Protein AF-A0A6U8L9B7-F1 (afdb_monomer)

Secondary structure (DSSP, 8-state):
--------------------------------------PPPP-------HHHHHHHHHHHHHHT-HHHHHHHHHTT-HHHHHHHHHSTTHHHHH-TT-GGG-HHHHHHHHHT-HHHHHHHHHHHHHHHHHHHHHHHHHHHTTSSS-----SHHHHHHHHHHHHHHHHHT-

Nearest PDB structures (foldseek):
  6egc-assembly1_A  TM=4.454E-01  e=9.862E-01  synthetic construct
  2l10-assembly1_A  TM=5.528E-01  e=2.517E+00  Mus musculus
  2gww-assembly1_A  TM=3.151E-01  e=3.383E+00  Homo sapiens
  7yqd-assembly1_A  TM=3.785E-01  e=5.273E+00  Homo sapiens

Foldseek 3Di:
DDDDDDDDDDDDDDDDDDDDDDDDDDDDDDDDPDPDDPDPDPPPPDDCDLVNLLVQLVVLLVLLDLVVLLVCLVVLVLVVNVVSCCDPPNVLLQDPVCCVNNSQSVNCVVVVHPVSVVLSVLLNVLVVQLNVLSVVQVCCVPDPDPDDRDSPSSSVSSVSSSVSSVVSND

Radius of gyration: 32.73 Å; Cα contacts (8 Å, |Δi|>4): 138; chains: 1; bounding box: 92×78×46 Å

Sequence (170 aa):
MPLGLMLIVPALLTPQPASRSRRAVTSTAATALAASLLRPHPAAAAEETEASLLGEIREIRKQLDLSPINALLEEEQWDKVRSIWKVPPVNYAWEQSQNKKNPLRKLADLRDDVELFEVADEVAAALQLADQYCYSNTFIYTQPGNGKVKIKEPKQQVALAVQKIDMFLR

pLDDT: mean 76.79, std 19.78, range [34.78, 94.69]

Mean predicted aligned error: 14.99 Å

Organism: Emiliania huxleyi (NCBI:txid2903)

Solvent-accessible surface area (backbone atoms only — not comparable to full-atom values): 10641 Å² total; per-residue (Å²): 126,82,89,86,84,89,83,93,87,90,84,85,86,86,86,85,86,86,90,86,90,82,90,85,89,77,87,80,90,80,85,86,74,78,94,80,74,89,67,81,72,80,79,74,76,73,76,85,42,67,71,54,36,55,48,52,50,51,52,33,54,59,72,58,40,62,69,67,53,52,49,38,53,70,73,67,37,38,69,62,57,49,49,55,48,70,36,82,64,39,23,33,55,45,44,80,89,43,59,97,63,13,47,54,45,48,50,15,66,74,65,75,36,68,67,43,42,54,46,33,50,50,28,13,52,23,46,49,52,24,45,52,38,33,56,51,44,72,44,41,91,77,49,97,64,91,66,75,80,62,56,66,62,32,52,52,24,49,53,48,25,45,57,47,53,60,59,81,77,111

Structure (mmCIF, N/CA/C/O backbone):
data_AF-A0A6U8L9B7-F1
#
_entry.id   AF-A0A6U8L9B7-F1
#
loop_
_atom_site.group_PDB
_atom_site.id
_atom_site.type_symbol
_atom_site.label_atom_id
_atom_site.label_alt_id
_atom_site.label_comp_id
_atom_site.label_asym_id
_atom_site.label_entity_id
_atom_site.label_seq_id
_atom_site.pdbx_PDB_ins_code
_atom_site.Cartn_x
_atom_site.Cartn_y
_atom_site.Cartn_z
_atom_site.occupancy
_atom_site.B_iso_or_equiv
_atom_site.auth_seq_id
_atom_site.auth_comp_id
_atom_site.auth_asym_id
_atom_site.auth_atom_id
_atom_site.pdbx_PDB_model_num
ATOM 1 N N . MET A 1 1 ? 26.818 65.045 17.895 1.00 39.53 1 MET A N 1
ATOM 2 C CA . MET A 1 1 ? 27.878 65.996 18.291 1.00 39.53 1 MET A CA 1
ATOM 3 C C . MET A 1 1 ? 28.079 65.853 19.790 1.00 39.53 1 MET A C 1
ATOM 5 O O . MET A 1 1 ? 27.064 65.942 20.474 1.00 39.53 1 MET A O 1
ATOM 9 N N . PRO A 1 2 ? 29.305 65.621 20.301 1.00 51.62 2 PRO A N 1
ATOM 10 C CA . PRO A 1 2 ? 30.576 65.401 19.576 1.00 51.62 2 PRO A CA 1
ATOM 11 C C . PRO A 1 2 ? 30.580 64.091 18.741 1.00 51.62 2 PRO A C 1
ATOM 13 O O . PRO A 1 2 ? 29.533 63.446 18.704 1.00 51.62 2 PRO A O 1
ATOM 16 N N . LEU A 1 3 ? 31.564 63.675 17.918 1.00 39.41 3 LEU A N 1
ATOM 17 C CA . LEU A 1 3 ? 32.978 64.032 17.605 1.00 39.41 3 LEU A CA 1
ATOM 18 C C . LEU A 1 3 ? 34.098 63.252 18.345 1.00 39.41 3 LEU A C 1
ATOM 20 O O . LEU A 1 3 ? 34.067 63.138 19.563 1.00 39.41 3 LEU A O 1
ATOM 24 N N . GLY A 1 4 ? 35.090 62.767 17.569 1.00 37.12 4 GLY A N 1
ATOM 25 C CA . GLY A 1 4 ? 36.209 61.885 17.975 1.00 37.12 4 GLY A CA 1
ATOM 26 C C . GLY A 1 4 ? 36.142 60.504 17.285 1.00 37.12 4 GLY A C 1
ATOM 27 O O . GLY A 1 4 ? 35.429 59.647 17.787 1.00 37.12 4 GLY A O 1
ATOM 28 N N . LEU A 1 5 ? 36.690 60.192 16.097 1.00 39.09 5 LEU A N 1
ATOM 29 C CA . LEU A 1 5 ? 37.802 60.693 15.255 1.00 39.09 5 LEU A CA 1
ATOM 30 C C . LEU A 1 5 ? 39.165 59.984 15.491 1.00 39.09 5 LEU A C 1
ATOM 32 O O . LEU A 1 5 ? 39.766 60.179 16.539 1.00 39.09 5 LEU A O 1
ATOM 36 N N . MET A 1 6 ? 39.689 59.330 14.428 1.00 38.09 6 MET A N 1
ATOM 37 C CA . MET A 1 6 ? 41.124 59.028 14.149 1.00 38.09 6 MET A CA 1
ATOM 38 C C . MET A 1 6 ? 41.847 57.912 14.967 1.00 38.09 6 MET A C 1
ATOM 40 O O . MET A 1 6 ? 41.441 57.635 16.085 1.00 38.09 6 MET A O 1
ATOM 44 N N . LEU A 1 7 ? 42.896 57.189 14.494 1.00 35.16 7 LEU A N 1
ATOM 45 C CA . LEU A 1 7 ? 43.712 57.173 13.241 1.00 35.16 7 LEU A CA 1
ATOM 46 C C . LEU A 1 7 ? 44.293 55.747 12.931 1.00 35.16 7 LEU A C 1
ATOM 48 O O . LEU A 1 7 ? 44.543 54.987 13.856 1.00 35.16 7 LEU A O 1
ATOM 52 N N . ILE A 1 8 ? 44.640 55.498 11.650 1.00 36.38 8 ILE A N 1
ATOM 53 C CA . ILE A 1 8 ? 45.765 54.676 11.092 1.00 36.38 8 ILE A CA 1
ATOM 54 C C . ILE A 1 8 ? 45.888 53.150 11.362 1.00 36.38 8 ILE A C 1
ATOM 56 O O . ILE A 1 8 ? 45.843 52.666 12.484 1.00 36.38 8 ILE A O 1
ATOM 60 N N . VAL A 1 9 ? 46.205 52.409 10.284 1.00 41.72 9 VAL A N 1
ATOM 61 C CA . VAL A 1 9 ? 46.698 51.009 10.240 1.00 41.72 9 VAL A CA 1
ATOM 62 C C . VAL A 1 9 ? 47.784 50.929 9.151 1.00 41.72 9 VAL A C 1
ATOM 64 O O . VAL A 1 9 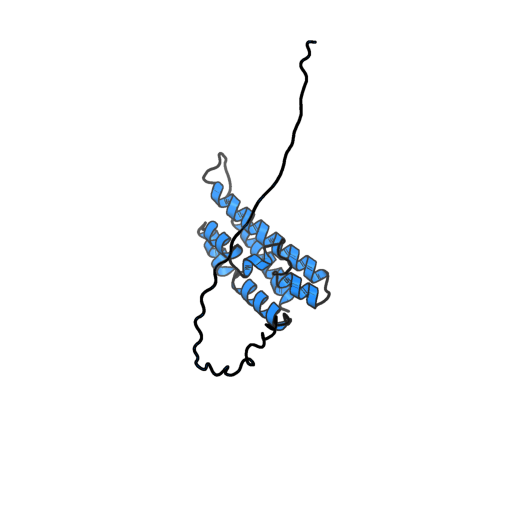? 47.504 51.346 8.024 1.00 41.72 9 VAL A O 1
ATOM 67 N N . PRO A 1 10 ? 49.033 50.511 9.458 1.00 52.09 10 PRO A N 1
ATOM 68 C CA . PRO A 1 10 ? 49.567 49.187 9.051 1.00 52.09 10 PRO A CA 1
ATOM 69 C C . PRO A 1 10 ? 50.531 48.609 10.153 1.00 52.09 10 PRO A C 1
ATOM 71 O O . PRO A 1 10 ? 50.356 48.983 11.305 1.00 52.09 10 PRO A O 1
ATOM 74 N N . ALA A 1 11 ? 51.512 47.695 9.987 1.00 36.91 11 ALA A N 1
ATOM 75 C CA . ALA A 1 11 ? 52.169 47.112 8.806 1.00 36.91 11 ALA A CA 1
ATOM 76 C C . ALA A 1 11 ? 52.970 45.798 9.067 1.00 36.91 11 ALA A C 1
ATOM 78 O O . ALA A 1 11 ? 53.459 45.572 10.165 1.00 36.91 11 ALA A O 1
ATOM 79 N N . LEU A 1 12 ? 53.222 45.063 7.969 1.00 34.78 12 LEU A N 1
ATOM 80 C CA . LEU A 1 12 ? 54.500 44.438 7.541 1.00 34.78 12 LEU A CA 1
ATOM 81 C C . LEU A 1 12 ? 55.179 43.222 8.245 1.00 34.78 12 LEU A C 1
ATOM 83 O O . LEU A 1 12 ? 55.718 43.309 9.338 1.00 34.78 12 LEU A O 1
ATOM 87 N N . LEU A 1 13 ? 55.390 42.208 7.384 1.00 34.84 13 LEU A N 1
ATOM 88 C CA . LEU A 1 13 ? 56.642 41.468 7.098 1.00 34.84 13 LEU A CA 1
ATOM 89 C C . LEU A 1 13 ? 57.054 40.229 7.932 1.00 34.84 13 LEU A C 1
ATOM 91 O O . 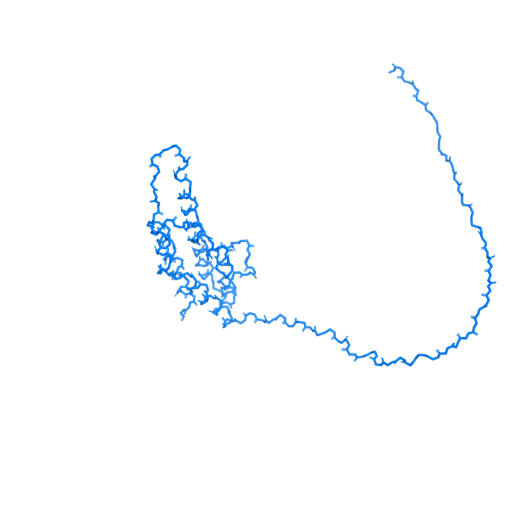LEU A 1 13 ? 57.110 40.219 9.155 1.00 34.84 13 LEU A O 1
ATOM 95 N N . THR A 1 14 ? 57.418 39.178 7.188 1.00 52.59 14 THR A N 1
ATOM 96 C CA . THR A 1 14 ? 58.073 37.936 7.634 1.00 52.59 14 THR A CA 1
ATOM 97 C C . THR A 1 14 ? 59.571 38.140 7.908 1.00 52.59 14 THR A C 1
ATOM 99 O O . THR A 1 14 ? 60.157 39.135 7.479 1.00 52.59 14 THR A O 1
ATOM 102 N N . PRO A 1 15 ? 60.242 37.167 8.552 1.00 45.66 15 PRO A N 1
ATOM 103 C CA . PRO A 1 15 ? 61.229 36.430 7.750 1.00 45.66 15 PRO A CA 1
ATOM 104 C C . PRO A 1 15 ? 61.341 34.924 8.062 1.00 45.66 15 PRO A C 1
ATOM 106 O O . PRO A 1 15 ? 61.236 34.487 9.204 1.00 45.66 15 PRO A O 1
ATOM 109 N N . GLN A 1 16 ? 61.675 34.142 7.030 1.00 47.09 16 GLN A N 1
ATOM 110 C CA . GLN A 1 16 ? 62.334 32.836 7.167 1.00 47.09 16 GLN A CA 1
ATOM 111 C C . GLN A 1 16 ? 63.854 33.056 7.036 1.00 47.09 16 GLN A C 1
ATOM 113 O O . GLN A 1 16 ? 64.274 33.904 6.244 1.00 47.09 16 GLN A O 1
ATOM 118 N N . PRO A 1 17 ? 64.690 32.349 7.816 1.00 52.19 17 PRO A N 1
ATOM 119 C CA . PRO A 1 17 ? 65.404 31.169 7.298 1.00 52.19 17 PRO A CA 1
ATOM 120 C C . PRO A 1 17 ? 65.389 30.023 8.364 1.00 52.19 17 PRO A C 1
ATOM 122 O O . PRO A 1 17 ? 64.547 30.055 9.251 1.00 52.19 17 PRO A O 1
ATOM 125 N N . ALA A 1 18 ? 66.182 28.939 8.361 1.00 42.81 18 ALA A N 1
ATOM 126 C CA . ALA A 1 18 ? 67.354 28.578 7.563 1.00 42.81 18 ALA A CA 1
ATOM 127 C C . ALA A 1 18 ? 67.527 27.052 7.353 1.00 42.81 18 ALA A C 1
ATOM 129 O O . ALA A 1 18 ? 66.861 26.215 7.954 1.00 42.81 18 ALA A O 1
ATOM 130 N N . SER A 1 19 ? 68.494 26.719 6.497 1.00 47.94 19 SER A N 1
ATOM 131 C CA . SER A 1 19 ? 69.004 25.385 6.151 1.00 47.94 19 SER A CA 1
ATOM 132 C C . SER A 1 19 ? 69.778 24.664 7.271 1.00 47.94 19 SER A C 1
ATOM 134 O O . SER A 1 19 ? 70.625 25.278 7.922 1.00 47.94 19 SER A O 1
ATOM 136 N N . ARG A 1 20 ? 69.662 23.323 7.337 1.00 45.81 20 ARG A N 1
ATOM 137 C CA . ARG A 1 20 ? 70.858 22.452 7.259 1.00 45.81 20 ARG A CA 1
ATOM 138 C C . ARG A 1 20 ? 70.563 21.013 6.815 1.00 45.81 20 ARG A C 1
ATOM 140 O O . ARG A 1 20 ? 69.692 20.344 7.354 1.00 45.81 20 ARG A O 1
ATOM 147 N N . SER A 1 21 ? 71.347 20.533 5.849 1.00 55.84 21 SER A N 1
ATOM 148 C CA . SER A 1 21 ? 71.290 19.172 5.293 1.00 55.84 21 SER A CA 1
ATOM 149 C C . SER A 1 21 ? 72.204 18.191 6.040 1.00 55.84 21 SER A C 1
ATOM 151 O O . SER A 1 21 ? 73.291 18.576 6.481 1.00 55.84 21 SER A O 1
ATOM 153 N N . ARG A 1 22 ? 71.812 16.908 6.097 1.00 57.00 22 ARG A N 1
ATOM 154 C CA . ARG A 1 22 ? 72.722 15.752 6.209 1.00 57.00 22 ARG A CA 1
ATOM 155 C C . ARG A 1 22 ? 72.227 14.616 5.306 1.00 57.00 22 ARG A C 1
ATOM 157 O O . ARG A 1 22 ? 71.027 14.394 5.192 1.00 57.00 22 ARG A O 1
ATOM 164 N N . ARG A 1 23 ? 73.160 13.915 4.653 1.00 51.41 23 ARG A N 1
ATOM 165 C CA . ARG A 1 23 ? 72.885 12.769 3.767 1.00 51.41 23 ARG A CA 1
ATOM 166 C C . ARG A 1 23 ? 72.587 11.499 4.569 1.00 51.41 23 ARG A C 1
ATOM 168 O O . ARG A 1 23 ? 73.266 11.246 5.560 1.00 51.41 23 ARG A O 1
ATOM 175 N N . ALA A 1 24 ? 71.742 10.636 4.015 1.00 45.59 24 ALA A N 1
ATOM 176 C CA . ALA A 1 24 ? 71.874 9.183 4.120 1.00 45.59 24 ALA A CA 1
ATOM 177 C C . ALA A 1 24 ? 71.449 8.564 2.776 1.00 45.59 24 ALA A C 1
ATOM 179 O O . ALA A 1 24 ? 70.430 8.968 2.220 1.00 45.59 24 ALA A O 1
ATOM 180 N N . VAL A 1 25 ? 72.245 7.640 2.226 1.00 55.25 25 VAL A N 1
ATOM 181 C CA . VAL A 1 25 ? 71.943 6.925 0.973 1.00 55.25 25 VAL A CA 1
ATOM 182 C C . VAL A 1 25 ? 72.231 5.438 1.156 1.00 55.25 25 VAL A C 1
ATOM 184 O O . VAL A 1 25 ? 73.385 5.048 1.286 1.00 55.25 25 VAL A O 1
ATOM 187 N N . THR A 1 26 ? 71.167 4.644 1.095 1.00 51.28 26 THR A N 1
ATOM 188 C CA . THR A 1 26 ? 71.093 3.191 0.855 1.00 51.28 26 THR A CA 1
ATOM 189 C C . THR A 1 26 ? 69.678 2.973 0.297 1.00 51.28 26 THR A C 1
ATOM 191 O O . THR A 1 26 ? 68.733 3.551 0.824 1.00 51.28 26 THR A O 1
ATOM 194 N N . SER A 1 27 ? 69.472 2.356 -0.871 1.00 48.03 27 SER A N 1
ATOM 195 C CA . SER A 1 27 ? 69.465 0.895 -1.082 1.00 48.03 27 SER A CA 1
ATOM 196 C C . SER A 1 27 ? 68.544 0.178 -0.071 1.00 48.03 27 SER A C 1
ATOM 198 O O . SER A 1 27 ? 68.687 0.393 1.125 1.00 48.03 27 SER A O 1
ATOM 200 N N . THR A 1 28 ? 67.583 -0.667 -0.463 1.00 44.19 28 THR A N 1
ATOM 201 C CA . THR A 1 28 ? 67.583 -1.583 -1.624 1.00 44.19 28 THR A CA 1
ATOM 202 C C . THR A 1 28 ? 66.155 -1.869 -2.139 1.00 44.19 28 THR A C 1
ATOM 204 O O . THR A 1 28 ? 65.193 -1.701 -1.403 1.00 44.19 28 THR A O 1
ATOM 207 N N . ALA A 1 29 ? 66.057 -2.301 -3.404 1.00 44.81 29 ALA A N 1
ATOM 208 C CA . ALA A 1 29 ? 64.938 -2.940 -4.123 1.00 44.81 29 ALA A CA 1
ATOM 209 C C . ALA A 1 29 ? 63.531 -3.055 -3.479 1.00 44.81 29 ALA A C 1
ATOM 211 O O . ALA A 1 29 ? 63.334 -3.738 -2.478 1.00 44.81 29 ALA A O 1
ATOM 212 N N . ALA A 1 30 ? 62.525 -2.594 -4.231 1.00 40.66 30 ALA A N 1
ATOM 213 C CA . ALA A 1 30 ? 61.164 -3.134 -4.206 1.00 40.66 30 ALA A CA 1
ATOM 214 C C . ALA A 1 30 ? 60.691 -3.372 -5.653 1.00 40.66 30 ALA A C 1
ATOM 216 O O . ALA A 1 30 ? 60.613 -2.436 -6.450 1.00 40.66 30 ALA A O 1
ATOM 217 N N . THR A 1 31 ? 60.407 -4.623 -6.019 1.00 46.88 31 THR A N 1
ATOM 218 C CA . THR A 1 31 ? 59.878 -4.993 -7.340 1.00 46.88 31 THR A CA 1
ATOM 219 C C . THR A 1 31 ? 58.395 -4.636 -7.436 1.00 46.88 31 THR A C 1
ATOM 221 O O . THR A 1 31 ? 57.551 -5.263 -6.799 1.00 46.88 31 THR A O 1
ATOM 224 N N . ALA A 1 32 ? 58.063 -3.632 -8.251 1.00 43.06 32 ALA A N 1
ATOM 225 C CA . ALA A 1 32 ? 56.689 -3.175 -8.455 1.00 43.06 32 ALA A CA 1
ATOM 226 C C . ALA A 1 32 ? 55.869 -4.186 -9.284 1.00 43.06 32 ALA A C 1
ATOM 228 O O . ALA A 1 32 ? 55.800 -4.111 -10.511 1.00 43.06 32 ALA A O 1
ATOM 229 N N . LEU A 1 33 ? 55.249 -5.151 -8.603 1.00 47.22 33 LEU A N 1
ATOM 230 C CA . LEU A 1 33 ? 54.344 -6.129 -9.207 1.00 47.22 33 LEU A CA 1
ATOM 231 C C . LEU A 1 33 ? 53.007 -5.494 -9.637 1.00 47.22 33 LEU A C 1
ATOM 233 O O . LEU A 1 33 ? 52.307 -4.882 -8.838 1.00 47.22 33 LEU A O 1
ATOM 237 N N . ALA A 1 34 ? 52.630 -5.745 -10.894 1.00 46.59 34 ALA A N 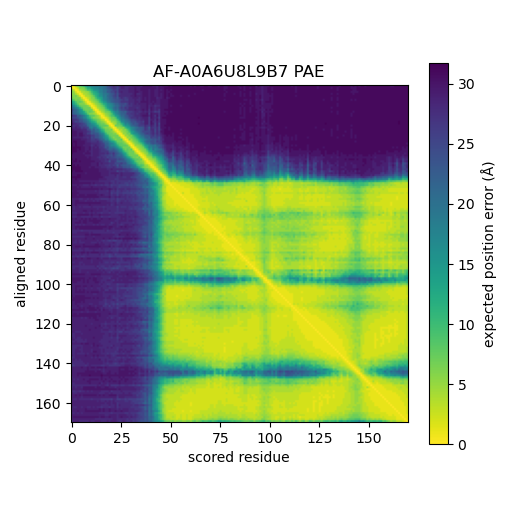1
ATOM 238 C CA . ALA A 1 34 ? 51.246 -5.846 -11.373 1.00 46.59 34 ALA A CA 1
ATOM 239 C C . ALA A 1 34 ? 50.262 -4.692 -11.050 1.00 46.59 34 ALA A C 1
ATOM 241 O O . ALA A 1 34 ? 49.126 -4.930 -10.635 1.00 46.59 34 ALA A O 1
ATOM 242 N N . ALA A 1 35 ? 50.622 -3.444 -11.361 1.00 49.81 35 ALA A N 1
ATOM 243 C CA . ALA A 1 35 ? 49.684 -2.312 -11.361 1.00 49.81 35 ALA A CA 1
ATOM 244 C C . ALA A 1 35 ? 48.685 -2.349 -12.552 1.00 49.81 35 ALA A C 1
ATOM 246 O O . ALA A 1 35 ? 48.692 -1.450 -13.388 1.00 49.81 35 ALA A O 1
ATOM 247 N N . SER A 1 36 ? 47.858 -3.403 -12.681 1.00 53.84 36 SER A N 1
ATOM 248 C CA . SER A 1 36 ? 46.922 -3.550 -13.822 1.00 53.84 36 SER A CA 1
ATOM 249 C C . SER A 1 36 ? 45.707 -4.485 -13.608 1.00 53.84 36 SER A C 1
ATOM 251 O O . SER A 1 36 ? 45.314 -5.201 -14.526 1.00 53.84 36 SER A O 1
ATOM 253 N N . LEU A 1 37 ? 45.081 -4.511 -12.419 1.00 55.50 37 LEU A N 1
ATOM 254 C CA . LEU A 1 37 ? 43.810 -5.252 -12.219 1.00 55.50 37 LEU A CA 1
ATOM 255 C C . LEU A 1 37 ? 42.670 -4.506 -11.502 1.00 55.50 37 LEU A C 1
ATOM 257 O O . LEU A 1 37 ? 41.547 -5.006 -11.505 1.00 55.50 37 LEU A O 1
ATOM 261 N N . LEU A 1 38 ? 42.870 -3.282 -10.999 1.00 49.72 38 LEU A N 1
ATOM 262 C CA . LEU A 1 38 ? 41.742 -2.415 -10.617 1.00 49.72 38 LEU A CA 1
ATOM 263 C C . LEU A 1 38 ? 41.202 -1.669 -11.847 1.00 49.72 38 LEU A C 1
ATOM 265 O O . LEU A 1 38 ? 41.338 -0.455 -11.980 1.00 49.72 38 LEU A O 1
ATOM 269 N N . ARG A 1 39 ? 40.538 -2.408 -12.744 1.00 50.81 39 ARG A N 1
ATOM 270 C CA . ARG A 1 39 ? 39.468 -1.801 -13.542 1.00 50.81 39 ARG A CA 1
ATOM 271 C C . ARG A 1 39 ? 38.266 -1.628 -12.610 1.00 50.81 39 ARG A C 1
ATOM 273 O O . ARG A 1 39 ? 37.773 -2.652 -12.128 1.00 50.81 39 ARG A O 1
ATOM 280 N N . PRO A 1 40 ? 37.761 -0.406 -12.357 1.00 51.72 40 PRO A N 1
ATOM 281 C CA . PRO A 1 40 ? 36.421 -0.284 -11.811 1.00 51.72 40 PRO A CA 1
ATOM 282 C C . PRO A 1 40 ? 35.481 -0.948 -12.817 1.00 51.72 40 PRO A C 1
ATOM 284 O O . PRO A 1 40 ? 35.399 -0.522 -13.971 1.00 51.72 40 PRO A O 1
ATOM 287 N N . HIS A 1 41 ? 34.817 -2.030 -12.411 1.00 46.72 41 HIS A N 1
ATOM 288 C CA . HIS A 1 41 ? 33.679 -2.498 -13.188 1.00 46.72 41 HIS A CA 1
ATOM 289 C C . HIS A 1 41 ? 32.651 -1.364 -13.184 1.00 46.72 41 HIS A C 1
ATOM 291 O O . HIS A 1 41 ? 32.389 -0.815 -12.107 1.00 46.72 41 HIS A O 1
ATOM 297 N N . PRO A 1 42 ? 32.046 -1.006 -14.330 1.00 52.06 42 PRO A N 1
ATOM 298 C CA . PRO A 1 42 ? 30.777 -0.314 -14.265 1.00 52.06 42 PRO A CA 1
ATOM 299 C C . PRO A 1 42 ? 29.844 -1.241 -13.487 1.00 52.06 42 PRO A C 1
ATOM 301 O O . PRO A 1 42 ? 29.587 -2.370 -13.910 1.00 52.06 42 PRO A O 1
ATOM 304 N N . ALA A 1 43 ? 29.388 -0.793 -12.319 1.00 47.03 43 ALA A N 1
ATOM 305 C CA . ALA A 1 43 ? 28.247 -1.420 -11.684 1.00 47.03 43 ALA A CA 1
ATOM 306 C C . ALA A 1 43 ? 27.089 -1.214 -12.658 1.00 47.03 43 ALA A C 1
ATOM 308 O O . ALA A 1 43 ? 26.584 -0.098 -12.790 1.00 47.03 43 ALA A O 1
ATOM 309 N N . ALA A 1 44 ? 26.746 -2.262 -13.407 1.00 45.22 44 ALA A N 1
ATOM 310 C CA . ALA A 1 44 ? 25.576 -2.246 -14.255 1.00 45.22 44 ALA A CA 1
ATOM 311 C C . ALA A 1 44 ? 24.378 -2.051 -13.325 1.00 45.22 44 ALA A C 1
ATOM 313 O O . ALA A 1 44 ? 23.974 -2.976 -12.620 1.00 45.22 44 ALA A O 1
ATOM 314 N N . ALA A 1 45 ? 23.848 -0.828 -13.294 1.00 47.44 45 ALA A N 1
ATOM 315 C CA . ALA A 1 45 ? 22.472 -0.626 -12.895 1.00 47.44 45 ALA A CA 1
ATOM 316 C C . ALA A 1 45 ? 21.664 -1.503 -13.850 1.00 47.44 45 ALA A C 1
ATOM 318 O O . ALA A 1 45 ? 21.667 -1.255 -15.056 1.00 47.44 45 ALA A O 1
ATOM 319 N N . ALA A 1 46 ? 21.102 -2.593 -13.330 1.00 48.22 46 ALA A N 1
ATOM 320 C CA . ALA A 1 46 ? 20.256 -3.456 -14.128 1.00 48.22 46 ALA A CA 1
ATOM 321 C C . ALA A 1 46 ? 19.114 -2.588 -14.658 1.00 48.22 46 ALA A C 1
ATOM 323 O O . ALA A 1 46 ? 18.442 -1.923 -13.868 1.00 48.22 46 ALA A O 1
ATOM 324 N N . GLU A 1 47 ? 18.933 -2.554 -15.978 1.00 59.06 47 GLU A N 1
ATOM 325 C CA . GLU A 1 47 ? 17.754 -1.918 -16.553 1.00 59.06 47 GLU A CA 1
ATOM 326 C C . GLU A 1 47 ? 16.528 -2.591 -15.935 1.00 59.06 47 GLU A C 1
ATOM 328 O O . GLU A 1 47 ? 16.441 -3.823 -15.886 1.00 59.06 47 GLU A O 1
ATOM 333 N N . GLU A 1 48 ? 15.621 -1.785 -15.387 1.00 70.88 48 GLU A N 1
ATOM 334 C CA . GLU A 1 48 ? 14.458 -2.272 -14.649 1.00 70.88 48 GLU A CA 1
ATOM 335 C C . GLU A 1 48 ? 13.439 -2.833 -15.641 1.00 70.88 48 GLU A C 1
ATOM 337 O O . GLU A 1 48 ? 12.476 -2.179 -16.032 1.00 70.88 48 GLU A O 1
ATOM 342 N N . THR A 1 49 ? 13.706 -4.059 -16.095 1.00 85.44 49 THR A N 1
ATOM 343 C CA . THR A 1 49 ? 12.851 -4.780 -17.037 1.00 85.44 49 THR A CA 1
ATOM 344 C C . THR A 1 49 ? 11.425 -4.866 -16.505 1.00 85.44 49 THR A C 1
ATOM 346 O O . THR A 1 49 ? 11.202 -5.048 -15.305 1.00 85.44 49 THR A O 1
ATOM 349 N N . GLU A 1 50 ? 10.452 -4.832 -17.415 1.00 87.25 50 GLU A N 1
ATOM 350 C CA . GLU A 1 50 ? 9.033 -5.015 -17.097 1.00 87.25 50 GLU A CA 1
ATOM 351 C C . GLU A 1 50 ? 8.782 -6.256 -16.221 1.00 87.25 50 GLU A C 1
ATOM 353 O O . GLU A 1 50 ? 8.014 -6.200 -15.264 1.00 87.25 50 GLU A O 1
ATOM 358 N N . ALA A 1 51 ? 9.499 -7.356 -16.475 1.00 88.75 51 ALA A N 1
ATOM 359 C CA . ALA A 1 51 ? 9.422 -8.575 -15.672 1.00 88.75 51 ALA A CA 1
ATOM 360 C C . ALA A 1 51 ? 9.867 -8.380 -14.204 1.00 88.75 51 ALA A C 1
ATOM 362 O O . ALA A 1 51 ? 9.289 -8.999 -13.310 1.00 88.75 51 ALA A O 1
ATOM 363 N N . SER A 1 52 ? 10.851 -7.511 -13.942 1.00 90.06 52 SER A N 1
ATOM 364 C CA . SER A 1 52 ? 11.275 -7.146 -12.581 1.00 90.06 52 SER A CA 1
ATOM 365 C C . SER A 1 52 ? 10.210 -6.304 -11.881 1.00 90.06 52 SER A C 1
ATOM 367 O O . SER A 1 52 ? 9.803 -6.629 -10.766 1.00 90.06 52 SER A O 1
ATOM 369 N N . LEU A 1 53 ? 9.691 -5.276 -12.563 1.00 90.19 53 LEU A N 1
ATOM 370 C CA . LEU A 1 53 ? 8.650 -4.391 -12.027 1.00 90.19 53 LEU A CA 1
ATOM 371 C C . LEU A 1 53 ? 7.358 -5.164 -11.724 1.00 90.19 53 LEU A C 1
ATOM 373 O O . LEU A 1 53 ? 6.800 -5.040 -10.636 1.00 90.19 53 LEU A O 1
ATOM 377 N N . LEU A 1 54 ? 6.924 -6.047 -12.628 1.00 92.19 54 LEU A N 1
ATOM 378 C CA . LEU A 1 54 ? 5.800 -6.959 -12.394 1.00 92.19 54 LEU A CA 1
ATOM 379 C C . LEU A 1 54 ? 6.069 -7.942 -11.241 1.00 92.19 54 LEU A C 1
ATOM 381 O O . LEU A 1 54 ? 5.128 -8.346 -10.559 1.00 92.19 54 LEU A O 1
ATOM 385 N N . GLY A 1 55 ? 7.327 -8.317 -10.990 1.00 91.62 55 GLY A N 1
ATOM 386 C CA . GLY A 1 55 ? 7.729 -9.092 -9.813 1.00 91.62 55 GLY A CA 1
ATOM 387 C C . GLY A 1 55 ? 7.526 -8.320 -8.505 1.00 91.62 55 GLY A C 1
ATOM 388 O O . GLY A 1 55 ? 6.892 -8.830 -7.579 1.00 91.62 55 GLY A O 1
ATOM 389 N N . GLU A 1 56 ? 7.985 -7.069 -8.448 1.00 89.56 56 GLU A N 1
ATOM 390 C CA . GLU A 1 56 ? 7.787 -6.178 -7.295 1.00 89.56 56 GLU A CA 1
ATOM 391 C C . GLU A 1 56 ? 6.301 -5.892 -7.036 1.00 89.56 56 GLU A C 1
ATOM 393 O O . GLU A 1 56 ? 5.838 -5.993 -5.898 1.00 89.56 56 GLU A O 1
ATOM 398 N N . ILE A 1 57 ? 5.520 -5.620 -8.088 1.00 91.94 57 ILE A N 1
ATOM 399 C CA . ILE A 1 57 ? 4.074 -5.375 -7.985 1.00 91.94 57 ILE A CA 1
ATOM 400 C C . ILE A 1 57 ? 3.339 -6.628 -7.475 1.00 91.94 57 ILE A C 1
ATOM 402 O O . ILE A 1 57 ? 2.429 -6.507 -6.654 1.00 91.94 57 ILE A O 1
ATOM 406 N N . ARG A 1 58 ? 3.758 -7.840 -7.874 1.00 93.31 58 ARG A N 1
ATOM 407 C CA . ARG A 1 58 ? 3.217 -9.102 -7.326 1.00 93.31 58 ARG A CA 1
ATOM 408 C C . ARG A 1 58 ? 3.533 -9.278 -5.838 1.00 93.31 58 ARG A C 1
ATOM 410 O O . ARG A 1 58 ? 2.672 -9.765 -5.107 1.00 93.31 58 ARG A O 1
ATOM 417 N N . GLU A 1 59 ? 4.703 -8.852 -5.361 1.00 91.62 59 GLU A N 1
ATOM 418 C CA . GLU A 1 59 ? 5.025 -8.900 -3.926 1.00 91.62 59 GLU A CA 1
ATOM 419 C C . GLU A 1 59 ? 4.236 -7.850 -3.123 1.00 91.62 59 GLU A C 1
ATOM 421 O O . GLU A 1 59 ? 3.675 -8.184 -2.079 1.00 91.62 59 GLU A O 1
ATOM 426 N N . ILE A 1 60 ? 4.085 -6.622 -3.636 1.00 90.75 60 ILE A N 1
ATOM 427 C CA . ILE A 1 60 ? 3.192 -5.598 -3.055 1.00 90.75 60 ILE A CA 1
ATOM 428 C C . ILE A 1 60 ? 1.761 -6.147 -2.954 1.00 90.75 60 ILE A C 1
ATOM 430 O O . ILE A 1 60 ? 1.135 -6.081 -1.895 1.00 90.75 60 ILE A O 1
ATOM 434 N N . ARG A 1 61 ? 1.257 -6.760 -4.033 1.00 92.75 61 ARG A N 1
ATOM 435 C CA . ARG A 1 61 ? -0.083 -7.358 -4.097 1.00 92.75 61 ARG A CA 1
ATOM 436 C C . ARG A 1 61 ? -0.292 -8.505 -3.104 1.00 92.75 61 ARG A C 1
ATOM 438 O O . ARG A 1 61 ? -1.407 -8.683 -2.608 1.00 92.75 61 ARG A O 1
ATOM 445 N N . LYS A 1 62 ? 0.765 -9.273 -2.831 1.00 91.25 62 LYS A N 1
ATOM 446 C CA . LYS A 1 62 ? 0.808 -10.386 -1.870 1.00 91.25 62 LYS A CA 1
ATOM 447 C C . LYS A 1 62 ? 0.868 -9.910 -0.416 1.00 91.25 62 LYS A C 1
ATOM 449 O O . LYS A 1 62 ? 0.296 -10.564 0.449 1.00 91.25 62 LYS A O 1
ATOM 454 N N . GLN A 1 63 ? 1.517 -8.780 -0.137 1.00 87.88 63 GLN A N 1
ATOM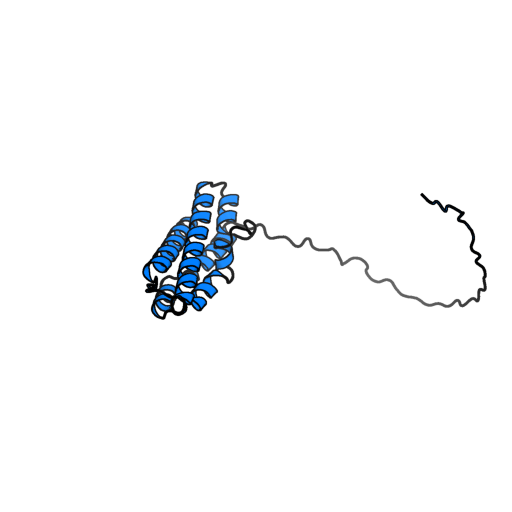 455 C CA . GLN A 1 63 ? 1.525 -8.175 1.202 1.00 87.88 63 GLN A CA 1
ATOM 456 C C . GLN A 1 63 ? 0.235 -7.401 1.509 1.00 87.88 63 GLN A C 1
ATOM 458 O O . GLN A 1 63 ? -0.174 -7.319 2.664 1.00 87.88 63 GLN A O 1
ATOM 463 N N . LEU A 1 64 ? -0.464 -6.925 0.475 1.00 87.44 64 LEU A N 1
ATOM 464 C CA . LEU A 1 64 ? -1.839 -6.426 0.549 1.00 87.44 64 LEU A CA 1
ATOM 465 C C . LEU A 1 64 ? -2.885 -7.560 0.449 1.00 87.44 64 LEU A C 1
ATOM 467 O O . LEU A 1 64 ? -3.914 -7.410 -0.211 1.00 87.44 64 LEU A O 1
ATOM 471 N N . ASP A 1 65 ? -2.645 -8.705 1.097 1.00 88.81 65 ASP A N 1
ATOM 472 C CA . ASP A 1 65 ? -3.686 -9.728 1.248 1.00 88.81 65 ASP A CA 1
ATOM 473 C C . ASP A 1 65 ? -4.798 -9.218 2.179 1.00 88.81 65 ASP A C 1
ATOM 475 O O . ASP A 1 65 ? -4.572 -8.801 3.320 1.00 88.81 65 ASP A O 1
ATOM 479 N N . LEU A 1 66 ? -6.030 -9.272 1.676 1.00 86.38 66 LEU A N 1
ATOM 480 C CA . LEU A 1 66 ? -7.219 -8.817 2.379 1.00 86.38 66 LEU A CA 1
ATOM 481 C C . LEU A 1 66 ? -7.521 -9.683 3.604 1.00 86.38 66 LEU A C 1
ATOM 483 O O . LEU A 1 66 ? -8.068 -9.158 4.565 1.00 86.38 66 LEU A O 1
ATOM 487 N N . SER A 1 67 ? -7.175 -10.974 3.606 1.00 88.38 67 SER A N 1
ATOM 488 C CA . SER A 1 67 ? -7.492 -11.877 4.723 1.00 88.38 67 SER A CA 1
ATOM 489 C C . SER A 1 67 ? -6.830 -11.460 6.057 1.00 88.38 67 SER A C 1
ATOM 491 O O . SER A 1 67 ? -7.562 -11.126 6.996 1.00 88.38 67 SER A O 1
ATOM 493 N N . PRO A 1 68 ? -5.486 -11.363 6.173 1.00 90.56 68 PRO A N 1
ATOM 494 C CA . PRO A 1 68 ? -4.833 -10.925 7.407 1.00 90.56 68 PRO A CA 1
ATOM 495 C C . PRO A 1 68 ? -5.131 -9.458 7.745 1.00 90.56 68 PRO A C 1
ATOM 497 O O . PRO A 1 68 ? -5.320 -9.133 8.916 1.00 90.56 68 PRO A O 1
ATOM 500 N N . ILE A 1 69 ? -5.231 -8.568 6.748 1.00 89.50 69 ILE A N 1
ATOM 501 C CA . ILE A 1 69 ? -5.562 -7.154 6.987 1.00 89.50 69 ILE A CA 1
ATOM 502 C C . ILE A 1 69 ? -6.981 -7.018 7.564 1.00 89.50 69 ILE A C 1
ATOM 504 O O . ILE A 1 69 ? -7.193 -6.251 8.503 1.00 89.50 69 ILE A O 1
ATOM 508 N N . ASN A 1 7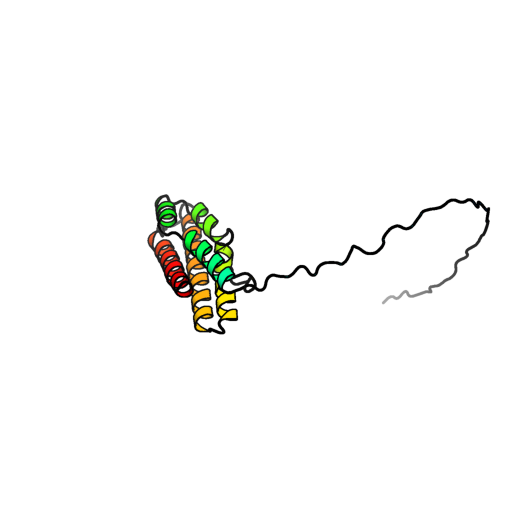0 ? -7.948 -7.797 7.069 1.00 90.44 70 ASN A N 1
ATOM 509 C CA . ASN A 1 70 ? -9.313 -7.794 7.590 1.00 90.44 70 ASN A CA 1
ATOM 510 C C . ASN A 1 70 ? -9.394 -8.278 9.042 1.00 90.44 70 ASN A C 1
ATOM 512 O O . ASN A 1 70 ? -10.169 -7.691 9.798 1.00 90.44 70 ASN A O 1
ATOM 516 N N . ALA A 1 71 ? -8.612 -9.294 9.418 1.00 92.88 71 ALA A N 1
ATOM 517 C CA . ALA A 1 71 ? -8.542 -9.793 10.791 1.00 92.88 71 ALA A CA 1
ATOM 518 C C . ALA A 1 71 ? -7.911 -8.757 11.736 1.00 92.88 71 ALA A C 1
ATOM 520 O O . ALA A 1 71 ? -8.507 -8.401 12.747 1.00 92.88 71 ALA A O 1
ATOM 521 N N . LEU A 1 72 ? -6.769 -8.166 11.362 1.00 92.12 72 LEU A N 1
ATOM 522 C CA . LEU A 1 72 ? -6.113 -7.117 12.157 1.00 92.12 72 LEU A CA 1
ATOM 523 C C . LEU A 1 72 ? -7.001 -5.873 12.367 1.00 92.12 72 LEU A C 1
ATOM 525 O O . LEU A 1 72 ? -6.905 -5.222 13.406 1.00 92.12 72 LEU A O 1
ATOM 529 N N . LEU A 1 73 ? -7.871 -5.549 11.403 1.00 90.12 73 LEU A N 1
ATOM 530 C CA . LEU A 1 73 ? -8.865 -4.471 11.506 1.00 90.12 73 LEU A CA 1
ATOM 531 C C . LEU A 1 73 ? -10.104 -4.840 12.347 1.00 90.12 73 LEU A C 1
ATOM 533 O O . LEU A 1 73 ? -10.831 -3.939 12.756 1.00 90.12 73 LEU A O 1
ATOM 537 N N . GLU A 1 74 ? -10.361 -6.127 12.592 1.00 91.75 74 GLU A N 1
ATOM 538 C CA . GLU A 1 74 ? -11.408 -6.616 13.508 1.00 91.75 74 GLU A CA 1
ATOM 539 C C . GLU A 1 74 ? -10.881 -6.804 14.938 1.00 91.75 74 GLU A C 1
ATOM 541 O O . GLU A 1 74 ? -11.607 -6.552 15.893 1.00 91.75 74 GLU A O 1
ATOM 546 N N . GLU A 1 75 ? -9.599 -7.144 15.097 1.00 93.00 75 GLU A N 1
ATOM 547 C CA . GLU A 1 75 ? -8.888 -7.184 16.385 1.00 93.00 75 GLU A CA 1
ATOM 548 C C . GLU A 1 75 ? -8.472 -5.784 16.905 1.00 93.00 75 GLU A C 1
ATOM 550 O O . GLU A 1 75 ? -7.758 -5.682 17.903 1.00 93.00 75 GLU A O 1
ATOM 555 N N . GLU A 1 76 ? -8.878 -4.706 16.222 1.00 91.38 76 GLU A N 1
ATOM 556 C CA . GLU A 1 76 ? -8.527 -3.297 16.498 1.00 91.38 76 GLU A CA 1
ATOM 557 C C . GLU A 1 76 ? -7.014 -2.977 16.514 1.00 91.38 76 GLU A C 1
ATOM 559 O O . GLU A 1 76 ? -6.551 -2.023 17.140 1.00 91.38 76 GLU A O 1
ATOM 564 N N . GLN A 1 77 ? -6.200 -3.745 15.786 1.00 91.69 77 GLN A N 1
ATOM 565 C CA . GLN A 1 77 ? -4.734 -3.656 15.826 1.00 91.69 77 GLN A CA 1
ATOM 566 C C . GLN A 1 77 ? -4.180 -2.620 14.838 1.00 91.69 77 GLN A C 1
ATOM 568 O O . GLN A 1 77 ? -3.299 -2.921 14.025 1.00 91.69 77 GLN A O 1
ATOM 573 N N . TRP A 1 78 ? -4.688 -1.385 14.918 1.00 91.44 78 TRP A N 1
ATOM 574 C CA . TRP A 1 78 ? -4.446 -0.299 13.958 1.00 91.44 78 TRP A CA 1
ATOM 575 C C . TRP A 1 78 ? -2.967 -0.131 13.600 1.00 91.44 78 TRP A C 1
ATOM 577 O O . TRP A 1 78 ? -2.615 -0.139 12.422 1.00 91.44 78 TRP A O 1
ATOM 587 N N . ASP A 1 79 ? -2.077 -0.049 14.590 1.00 90.25 79 ASP A N 1
ATOM 588 C CA . ASP A 1 79 ? -0.655 0.195 14.331 1.00 90.25 79 ASP A CA 1
ATOM 589 C C . ASP A 1 79 ? 0.079 -1.012 13.719 1.00 90.25 79 ASP A C 1
ATOM 591 O O . ASP A 1 79 ? 1.066 -0.811 13.008 1.00 90.25 79 ASP A O 1
ATOM 595 N N . LYS A 1 80 ? -0.427 -2.250 13.863 1.00 91.12 80 LYS A N 1
ATOM 596 C CA . LYS A 1 80 ? 0.089 -3.393 13.082 1.00 91.12 80 LYS A CA 1
ATOM 597 C C . LYS A 1 80 ? -0.291 -3.260 11.609 1.00 91.12 80 LYS A C 1
ATOM 599 O O . LYS A 1 80 ? 0.567 -3.441 10.752 1.00 91.12 80 LYS A O 1
ATOM 604 N N . VAL A 1 81 ? -1.535 -2.876 11.312 1.00 90.88 81 VAL A N 1
ATOM 605 C CA . VAL A 1 81 ? -1.989 -2.633 9.930 1.00 90.88 81 VAL A CA 1
ATOM 606 C C . VAL A 1 81 ? -1.162 -1.515 9.286 1.00 90.88 81 VAL A C 1
ATOM 608 O O . VAL A 1 81 ? -0.617 -1.686 8.199 1.00 90.88 81 VAL A O 1
ATOM 611 N N . ARG 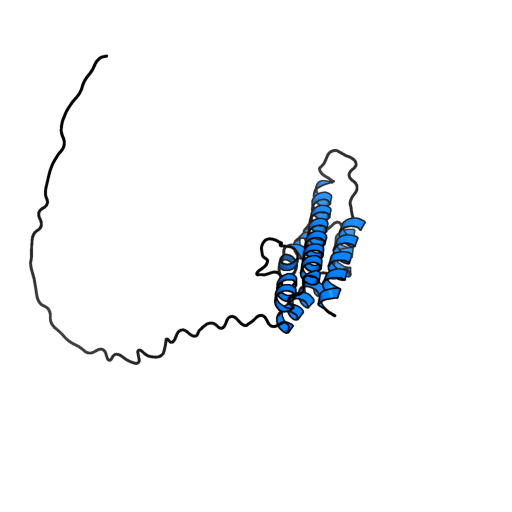A 1 82 ? -0.963 -0.404 10.003 1.00 91.38 82 ARG A N 1
ATOM 612 C CA . ARG A 1 82 ? -0.137 0.728 9.547 1.00 91.38 82 ARG A CA 1
ATOM 613 C C . ARG A 1 82 ? 1.343 0.380 9.380 1.00 91.38 82 ARG A C 1
ATOM 615 O O . ARG A 1 82 ? 2.026 1.005 8.571 1.00 91.38 82 ARG A O 1
ATOM 622 N N . SER A 1 83 ? 1.837 -0.622 10.109 1.00 91.81 83 SER A N 1
ATOM 623 C CA . SER A 1 83 ? 3.198 -1.139 9.933 1.00 91.81 83 SER A CA 1
ATOM 624 C C . SER A 1 83 ? 3.369 -1.883 8.604 1.00 91.81 83 SER A C 1
ATOM 626 O O . SER A 1 83 ? 4.440 -1.786 8.016 1.00 91.81 83 SER A O 1
ATOM 628 N N . ILE A 1 84 ? 2.329 -2.551 8.081 1.00 89.75 84 ILE A N 1
ATOM 629 C CA . ILE A 1 84 ? 2.370 -3.186 6.748 1.00 89.75 84 ILE A CA 1
ATOM 630 C C . ILE A 1 84 ? 2.595 -2.120 5.667 1.00 89.75 84 ILE A C 1
ATOM 632 O O . ILE A 1 84 ? 3.460 -2.271 4.811 1.00 89.75 84 ILE A O 1
ATOM 636 N N . TRP A 1 85 ? 1.854 -1.010 5.728 1.00 86.50 85 TRP A N 1
ATOM 637 C CA . TRP A 1 85 ? 1.893 0.034 4.698 1.00 86.50 85 TRP A CA 1
ATOM 638 C C . TRP A 1 85 ? 3.196 0.841 4.673 1.00 86.50 85 TRP A C 1
ATOM 640 O O . TRP A 1 85 ? 3.605 1.308 3.615 1.00 86.50 85 TRP A O 1
ATOM 650 N N . LYS A 1 86 ? 3.868 0.991 5.820 1.00 86.50 86 LYS A N 1
ATOM 651 C CA . LYS A 1 86 ? 5.088 1.813 5.964 1.00 86.50 86 LYS A CA 1
ATOM 652 C C . LYS A 1 86 ? 6.385 1.046 5.718 1.00 86.50 86 LYS A C 1
ATOM 654 O O . LYS A 1 86 ? 7.456 1.650 5.634 1.00 86.50 86 LYS A O 1
ATOM 659 N N . VAL A 1 87 ? 6.301 -0.273 5.566 1.00 88.44 87 VAL A N 1
ATOM 660 C CA . VAL A 1 87 ? 7.439 -1.150 5.280 1.00 88.44 87 VAL A CA 1
ATOM 661 C C . VAL A 1 87 ? 7.538 -1.408 3.762 1.00 88.44 87 VAL A C 1
ATOM 663 O O . VAL A 1 87 ? 6.517 -1.539 3.082 1.00 88.44 87 VAL A O 1
ATOM 666 N N . PRO A 1 88 ? 8.751 -1.437 3.174 1.00 86.06 88 PRO A N 1
ATOM 667 C CA . PRO A 1 88 ? 8.938 -1.850 1.783 1.00 86.06 88 PRO A CA 1
ATOM 668 C C . PRO A 1 88 ? 8.520 -3.312 1.530 1.00 86.06 88 PRO A C 1
ATOM 670 O O . PRO A 1 88 ? 8.776 -4.159 2.385 1.00 86.06 88 PRO A O 1
ATOM 673 N N . PRO A 1 89 ? 7.963 -3.647 0.350 1.00 86.12 89 PRO A N 1
ATOM 674 C CA . PRO A 1 89 ? 7.787 -2.784 -0.817 1.00 86.12 89 PRO A CA 1
ATOM 675 C C . PRO A 1 89 ? 6.474 -1.982 -0.828 1.00 86.12 89 PRO A C 1
ATOM 677 O O . PRO A 1 89 ? 6.360 -1.064 -1.634 1.00 86.12 89 PRO A O 1
ATOM 680 N N . VAL A 1 90 ? 5.499 -2.267 0.049 1.00 87.44 90 VAL A N 1
ATOM 681 C CA . VAL A 1 90 ? 4.172 -1.606 0.034 1.00 87.44 90 VAL A CA 1
ATOM 682 C C . VAL A 1 90 ? 4.290 -0.084 0.158 1.00 87.44 90 VAL A C 1
ATOM 684 O O . VAL A 1 90 ? 3.616 0.649 -0.566 1.00 87.44 90 VAL A O 1
ATOM 687 N N . ASN A 1 91 ? 5.227 0.390 0.984 1.00 89.00 91 ASN A N 1
ATOM 688 C CA . ASN A 1 91 ? 5.546 1.812 1.123 1.00 89.00 91 ASN A CA 1
ATOM 689 C C . ASN A 1 91 ? 5.861 2.498 -0.226 1.00 89.00 91 ASN A C 1
ATOM 691 O O . ASN A 1 91 ? 5.501 3.650 -0.435 1.00 89.00 91 ASN A O 1
ATOM 695 N N . TYR A 1 92 ? 6.462 1.795 -1.194 1.00 88.62 92 TYR A N 1
ATOM 696 C CA . TYR A 1 92 ? 6.789 2.375 -2.503 1.00 88.62 92 TYR A CA 1
ATOM 697 C C . TYR A 1 92 ? 5.565 2.611 -3.400 1.00 88.62 92 TYR A C 1
ATOM 699 O O . TYR A 1 92 ? 5.639 3.460 -4.280 1.00 88.62 92 TYR A O 1
ATOM 707 N N . ALA A 1 93 ? 4.443 1.918 -3.172 1.00 85.19 93 ALA A N 1
ATOM 708 C CA . ALA A 1 93 ? 3.167 2.209 -3.837 1.00 85.19 93 ALA A CA 1
ATOM 709 C C . ALA A 1 93 ? 2.356 3.313 -3.126 1.00 85.19 93 ALA A C 1
ATOM 711 O O . ALA A 1 93 ? 1.465 3.903 -3.728 1.00 85.19 93 ALA A O 1
ATOM 712 N N . TRP A 1 94 ? 2.659 3.591 -1.854 1.00 81.62 94 TRP A N 1
ATOM 713 C CA . TRP A 1 94 ? 1.997 4.591 -1.003 1.00 81.62 94 TRP A CA 1
ATOM 714 C C . TRP A 1 94 ? 2.673 5.978 -1.062 1.00 81.62 94 TRP A C 1
ATOM 716 O O . TRP A 1 94 ? 2.008 7.015 -0.988 1.00 81.62 94 TRP A O 1
ATOM 726 N N . GLU A 1 95 ? 4.000 5.996 -1.211 1.00 80.94 95 GLU A N 1
ATOM 727 C CA . GLU A 1 95 ? 4.863 7.178 -1.139 1.00 80.94 95 GLU A CA 1
ATOM 728 C C . GLU A 1 95 ? 4.918 7.957 -2.468 1.00 80.94 95 GLU A C 1
ATOM 730 O O . GLU A 1 95 ? 5.708 7.661 -3.369 1.00 80.94 95 GLU A O 1
ATOM 735 N N . GLN A 1 96 ? 4.101 9.007 -2.575 1.00 71.69 96 GLN A N 1
ATOM 736 C CA . GLN A 1 96 ? 4.027 9.872 -3.761 1.00 71.69 96 GLN A CA 1
ATOM 737 C C . GLN A 1 96 ? 5.281 10.739 -3.986 1.00 71.69 96 GLN A C 1
ATOM 739 O O . GLN A 1 96 ? 5.491 11.218 -5.097 1.00 71.69 96 GLN A O 1
ATOM 744 N N . SER A 1 97 ? 6.150 10.944 -2.985 1.00 67.19 97 SER A N 1
ATOM 745 C CA . SER A 1 97 ? 7.367 11.757 -3.174 1.00 67.19 97 SER A CA 1
ATOM 746 C C . SER A 1 97 ? 8.515 11.016 -3.878 1.00 67.19 97 SER A C 1
ATOM 748 O O . SER A 1 97 ? 9.482 11.641 -4.318 1.00 67.19 97 SER A O 1
ATOM 750 N N . GLN A 1 98 ? 8.441 9.684 -3.991 1.00 63.66 98 GLN A N 1
ATOM 751 C CA . GLN A 1 98 ? 9.535 8.826 -4.461 1.00 63.66 98 GLN A CA 1
ATOM 752 C C . GLN A 1 98 ? 9.220 8.157 -5.815 1.00 63.66 98 GLN A C 1
ATOM 754 O O . GLN A 1 98 ? 9.447 6.957 -5.955 1.00 63.66 98 GLN A O 1
ATOM 759 N N . ASN A 1 99 ? 8.764 8.898 -6.842 1.00 64.06 99 ASN A N 1
ATOM 760 C CA . ASN A 1 99 ? 8.462 8.339 -8.183 1.00 64.06 99 ASN A CA 1
ATOM 761 C C . ASN A 1 99 ? 9.529 7.350 -8.694 1.00 64.06 99 ASN A C 1
ATOM 763 O O . ASN A 1 99 ? 9.195 6.255 -9.129 1.00 64.06 99 ASN A O 1
ATOM 767 N N . LYS A 1 100 ? 10.822 7.671 -8.524 1.00 69.50 100 LYS A N 1
ATOM 768 C CA . LYS A 1 100 ? 11.966 6.815 -8.910 1.00 69.50 100 LYS A CA 1
ATOM 769 C C . LYS A 1 100 ? 12.113 5.499 -8.116 1.00 69.50 100 LYS A C 1
ATOM 771 O O . LYS A 1 100 ? 13.097 4.787 -8.299 1.00 69.50 100 LYS A O 1
ATOM 776 N N . LYS A 1 101 ? 11.175 5.169 -7.225 1.00 80.62 101 LYS A N 1
ATOM 777 C CA . LYS A 1 101 ? 11.087 3.901 -6.479 1.00 80.62 101 LYS A CA 1
ATOM 778 C C . LYS A 1 101 ? 9.717 3.229 -6.571 1.00 80.62 101 LYS A C 1
ATOM 780 O O . LYS A 1 101 ? 9.639 2.058 -6.236 1.00 80.62 101 LYS A O 1
ATOM 785 N N . ASN A 1 102 ? 8.666 3.926 -7.006 1.00 87.69 102 ASN A N 1
ATOM 786 C CA . ASN A 1 102 ? 7.325 3.353 -7.114 1.00 87.69 102 ASN A CA 1
ATOM 787 C C . ASN A 1 102 ? 7.246 2.449 -8.364 1.00 87.69 102 ASN A C 1
ATOM 789 O O . ASN A 1 102 ? 7.289 2.978 -9.478 1.00 87.69 102 ASN A O 1
ATOM 793 N N . PRO A 1 103 ? 7.124 1.112 -8.229 1.00 89.62 103 PRO A N 1
ATOM 794 C CA . PRO A 1 103 ? 7.168 0.213 -9.380 1.00 89.62 103 PRO A CA 1
ATOM 795 C C . PRO A 1 103 ? 5.927 0.327 -10.278 1.00 89.62 103 PRO A C 1
ATOM 797 O O . PRO A 1 103 ? 6.023 0.028 -11.463 1.00 89.62 103 PRO A O 1
ATOM 800 N N . LEU A 1 104 ? 4.793 0.819 -9.758 1.00 90.31 104 LEU A N 1
ATOM 801 C CA . LEU A 1 104 ? 3.581 1.083 -10.546 1.00 90.31 104 LEU A CA 1
ATOM 802 C C . LEU A 1 104 ? 3.825 2.240 -11.524 1.00 90.31 104 LEU A C 1
ATOM 804 O O . LEU A 1 104 ? 3.591 2.103 -12.721 1.00 90.31 104 LEU A O 1
ATOM 808 N N . ARG A 1 105 ? 4.375 3.356 -11.020 1.00 90.56 105 ARG A N 1
ATOM 809 C CA . ARG A 1 105 ? 4.738 4.520 -11.846 1.00 90.56 105 ARG A CA 1
ATOM 81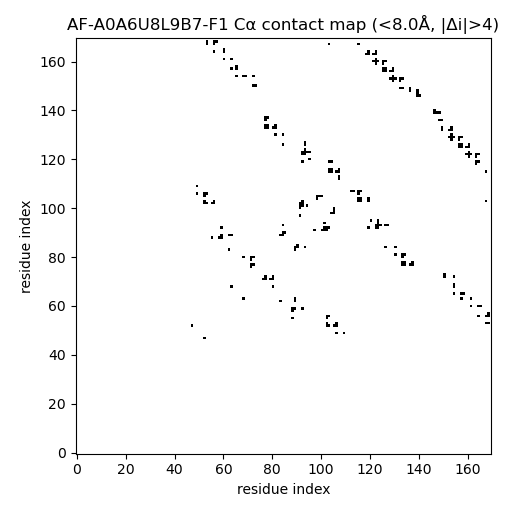0 C C . ARG A 1 105 ? 5.855 4.190 -12.838 1.00 90.56 105 ARG A C 1
ATOM 812 O O . ARG A 1 105 ? 5.722 4.544 -13.997 1.00 90.56 105 ARG A O 1
ATOM 819 N N . LYS A 1 106 ? 6.881 3.431 -12.432 1.00 90.38 106 LYS A N 1
ATOM 820 C CA . LYS A 1 106 ? 7.931 2.944 -13.350 1.00 90.38 106 LYS A CA 1
ATOM 821 C C . LYS A 1 106 ? 7.386 2.060 -14.474 1.00 90.38 106 LYS A C 1
ATOM 823 O O . LYS A 1 106 ? 7.889 2.113 -15.590 1.00 90.38 106 LYS A O 1
ATOM 828 N N . LEU A 1 107 ? 6.381 1.229 -14.189 1.00 89.62 107 LEU A N 1
ATOM 829 C CA . LEU A 1 107 ? 5.743 0.394 -15.207 1.00 89.62 107 LEU A CA 1
ATOM 830 C C . LEU A 1 107 ? 4.886 1.235 -16.169 1.00 89.62 107 LEU A C 1
ATOM 832 O O . LEU A 1 107 ? 4.825 0.912 -17.350 1.00 89.62 107 LEU A O 1
ATOM 836 N N . ALA A 1 108 ? 4.288 2.330 -15.689 1.00 89.94 108 ALA A N 1
ATOM 837 C CA . ALA A 1 108 ? 3.625 3.326 -16.529 1.00 89.94 108 ALA A CA 1
ATOM 838 C C . ALA A 1 108 ? 4.632 4.122 -17.394 1.00 89.94 108 ALA A C 1
ATOM 840 O O . ALA A 1 108 ? 4.426 4.220 -18.601 1.00 89.94 108 ALA A O 1
ATOM 841 N N . ASP A 1 109 ? 5.758 4.582 -16.820 1.00 90.31 109 ASP A N 1
ATOM 842 C CA . ASP A 1 109 ? 6.891 5.201 -17.544 1.00 90.31 109 ASP A CA 1
ATOM 843 C C . ASP A 1 109 ? 7.395 4.278 -18.675 1.00 90.31 109 ASP A C 1
ATOM 845 O O . ASP A 1 109 ? 7.628 4.724 -19.794 1.00 90.31 109 ASP A O 1
ATOM 849 N N . LEU A 1 110 ? 7.556 2.977 -18.393 1.00 89.50 110 LEU A N 1
ATOM 850 C CA . LEU A 1 110 ? 8.069 1.982 -19.345 1.00 89.50 110 LEU A CA 1
ATOM 851 C C . LEU A 1 110 ? 7.074 1.653 -20.472 1.00 89.50 110 LEU A C 1
ATOM 853 O O . LEU A 1 110 ? 7.500 1.304 -21.573 1.00 89.50 110 LEU A O 1
ATOM 857 N N . ARG A 1 111 ? 5.766 1.745 -20.202 1.00 89.81 111 ARG A N 1
ATOM 858 C CA . ARG A 1 111 ? 4.686 1.469 -21.168 1.00 89.81 111 ARG A CA 1
ATOM 859 C C . ARG A 1 111 ? 4.206 2.710 -21.939 1.00 89.81 111 ARG A C 1
ATOM 861 O O . ARG A 1 111 ? 3.422 2.541 -22.866 1.00 89.81 111 ARG A O 1
ATOM 868 N N . ASP A 1 112 ? 4.673 3.908 -21.574 1.00 90.25 112 ASP A N 1
ATOM 869 C CA . ASP A 1 112 ? 4.191 5.215 -22.069 1.00 90.25 112 ASP A CA 1
ATOM 870 C C . ASP A 1 112 ? 2.662 5.389 -21.902 1.00 90.25 112 ASP A C 1
ATOM 8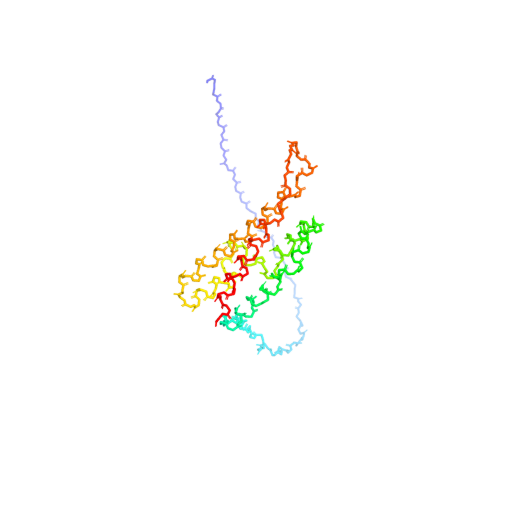72 O O . ASP A 1 112 ? 1.961 5.932 -22.756 1.00 90.25 112 ASP A O 1
ATOM 876 N N . ASP A 1 113 ? 2.126 4.867 -20.791 1.00 89.31 113 ASP A N 1
ATOM 877 C CA . ASP A 1 113 ? 0.685 4.734 -20.544 1.00 89.31 113 ASP A CA 1
ATOM 878 C C . ASP A 1 113 ? 0.210 5.694 -19.440 1.00 89.31 113 ASP A C 1
ATOM 880 O O . ASP A 1 113 ? 0.502 5.522 -18.252 1.00 89.31 113 ASP A O 1
ATOM 884 N N . VAL A 1 114 ? -0.552 6.714 -19.846 1.00 89.62 114 VAL A N 1
ATOM 885 C CA . VAL A 1 114 ? -1.099 7.749 -18.956 1.00 89.62 114 VAL A CA 1
ATOM 886 C C . VAL A 1 114 ? -2.178 7.197 -18.018 1.00 89.62 114 VAL A C 1
ATOM 888 O O . VAL A 1 114 ? -2.235 7.619 -16.862 1.00 89.62 114 VAL A O 1
ATOM 891 N N . GLU A 1 115 ? -2.986 6.222 -18.450 1.00 91.00 115 GLU A N 1
ATOM 892 C CA . GLU A 1 115 ? -4.018 5.626 -17.590 1.00 91.00 115 GLU A CA 1
ATOM 893 C C . GLU A 1 115 ? -3.363 4.871 -16.423 1.00 91.00 115 GLU A C 1
ATOM 895 O O . GLU A 1 115 ? -3.815 4.965 -15.281 1.00 91.00 115 GLU A O 1
ATOM 900 N N . LEU A 1 116 ? -2.228 4.201 -16.659 1.00 89.88 116 LEU A N 1
ATOM 901 C CA . LEU A 1 116 ? -1.469 3.538 -15.592 1.00 89.88 116 LEU A CA 1
ATOM 902 C C . LEU A 1 116 ? -0.848 4.514 -14.574 1.00 89.88 116 LEU A C 1
ATOM 904 O O . LEU A 1 116 ? -0.664 4.128 -13.416 1.00 89.88 116 LEU A O 1
ATOM 908 N N . PHE A 1 117 ? -0.580 5.775 -14.935 1.00 90.44 117 PHE A N 1
ATOM 909 C CA . PHE A 1 117 ? -0.200 6.799 -13.951 1.00 90.44 117 PHE A CA 1
ATOM 910 C C . PHE A 1 117 ? -1.373 7.210 -13.058 1.00 90.44 117 PHE A C 1
ATOM 912 O O . PHE A 1 117 ? -1.192 7.313 -11.843 1.00 90.44 117 PHE A O 1
ATOM 919 N N . GLU A 1 118 ? -2.566 7.401 -13.626 1.00 91.50 118 GLU A N 1
ATOM 920 C CA . GLU A 1 118 ? -3.771 7.719 -12.848 1.00 91.50 118 GLU A CA 1
ATOM 921 C C . GLU A 1 118 ? -4.119 6.572 -11.886 1.00 91.50 118 GLU A C 1
ATOM 923 O O . GLU A 1 118 ? -4.304 6.797 -10.688 1.00 91.50 118 GLU A O 1
ATOM 928 N N . VAL A 1 119 ? -4.077 5.323 -12.367 1.00 92.94 119 VAL A N 1
ATOM 929 C CA . VAL A 1 119 ? -4.295 4.120 -11.545 1.00 92.94 119 VAL A CA 1
ATOM 930 C C . VAL A 1 119 ? -3.232 3.988 -10.441 1.00 92.94 119 VAL A C 1
ATOM 932 O O . VAL A 1 119 ? -3.559 3.578 -9.324 1.00 92.94 119 VAL A O 1
ATOM 935 N N . ALA A 1 120 ? -1.971 4.364 -10.691 1.00 91.62 120 ALA A N 1
ATOM 936 C CA . ALA A 1 120 ? -0.926 4.367 -9.660 1.00 91.62 120 ALA A CA 1
ATOM 937 C C . ALA A 1 120 ? -1.192 5.400 -8.547 1.00 91.62 120 ALA A C 1
ATOM 939 O O . ALA A 1 120 ? -0.942 5.113 -7.372 1.00 91.62 120 ALA A O 1
ATOM 940 N N . ASP A 1 121 ? -1.725 6.576 -8.887 1.00 91.31 121 ASP A N 1
ATOM 941 C CA . ASP A 1 121 ? -2.081 7.602 -7.901 1.00 91.31 121 ASP A CA 1
ATOM 942 C C . ASP A 1 121 ? -3.384 7.287 -7.153 1.00 91.31 121 ASP A C 1
ATOM 944 O O . ASP A 1 121 ? -3.477 7.583 -5.960 1.00 91.31 121 ASP A O 1
ATOM 948 N N . GLU A 1 122 ? -4.347 6.603 -7.779 1.00 93.19 122 GLU A N 1
ATOM 949 C CA . GLU A 1 122 ? -5.505 6.030 -7.078 1.00 93.19 122 GLU A CA 1
ATOM 950 C C . GLU A 1 122 ? -5.086 4.972 -6.043 1.00 93.19 122 GLU A C 1
ATOM 952 O O . GLU A 1 122 ? -5.620 4.961 -4.932 1.00 93.19 122 GLU A O 1
ATOM 957 N N . VAL A 1 123 ? -4.109 4.107 -6.363 1.00 93.38 123 VAL A N 1
ATOM 958 C CA . VAL A 1 123 ? -3.539 3.142 -5.399 1.00 93.38 123 VAL A CA 1
ATOM 959 C C . VAL A 1 123 ? -2.900 3.871 -4.217 1.00 93.38 123 VAL A C 1
ATOM 961 O O . VAL A 1 123 ? -3.186 3.533 -3.065 1.00 93.38 123 VAL A O 1
ATOM 964 N N .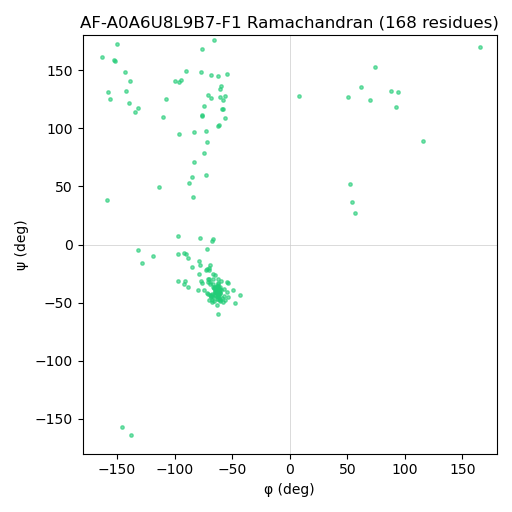 ALA A 1 124 ? -2.076 4.889 -4.484 1.00 92.69 124 ALA A N 1
ATOM 965 C CA . ALA A 1 124 ? -1.435 5.675 -3.435 1.00 92.69 124 ALA A CA 1
ATOM 966 C C . ALA A 1 124 ? -2.473 6.377 -2.540 1.00 92.69 124 ALA A C 1
ATOM 968 O O . ALA A 1 124 ? -2.425 6.242 -1.316 1.00 92.69 124 ALA A O 1
ATOM 969 N N . ALA A 1 125 ? -3.459 7.054 -3.138 1.00 92.88 125 ALA A N 1
ATOM 970 C CA . ALA A 1 125 ? -4.525 7.748 -2.418 1.00 92.88 125 ALA A CA 1
ATOM 971 C C . ALA A 1 125 ? -5.371 6.793 -1.557 1.00 92.88 125 ALA A C 1
ATOM 973 O O . ALA A 1 125 ? -5.662 7.102 -0.400 1.00 92.88 125 ALA A O 1
ATOM 974 N N . ALA A 1 126 ? -5.718 5.611 -2.072 1.00 93.88 126 ALA A N 1
ATOM 975 C CA . ALA A 1 126 ? -6.467 4.605 -1.323 1.00 93.88 126 ALA A CA 1
ATOM 976 C C . ALA A 1 126 ? -5.682 4.096 -0.100 1.00 93.88 126 ALA A C 1
ATOM 978 O O . ALA A 1 126 ? -6.205 4.072 1.018 1.00 93.88 126 ALA A O 1
ATOM 979 N N . LEU A 1 127 ? -4.398 3.758 -0.265 1.00 92.69 127 LEU A N 1
ATOM 980 C CA . LEU A 1 127 ? -3.549 3.323 0.850 1.00 92.69 127 LEU A CA 1
ATOM 981 C C . LEU A 1 127 ? -3.296 4.457 1.868 1.00 92.69 127 LEU A C 1
ATOM 983 O O . LEU A 1 127 ? -3.231 4.203 3.072 1.00 92.69 127 LEU A O 1
ATOM 987 N N . GLN A 1 128 ? -3.206 5.716 1.426 1.00 92.94 128 GLN A N 1
ATOM 988 C CA . GLN A 1 128 ? -3.113 6.883 2.315 1.00 92.94 128 GLN A CA 1
ATOM 989 C C . GLN A 1 128 ? -4.403 7.111 3.118 1.00 92.94 128 GLN A C 1
ATOM 991 O O . GLN A 1 128 ? -4.336 7.333 4.330 1.00 92.94 128 GLN A O 1
ATOM 996 N N . LEU A 1 129 ? -5.580 6.980 2.495 1.00 93.62 129 LEU A N 1
ATOM 997 C CA . LEU A 1 129 ? -6.868 7.027 3.197 1.00 93.62 129 LEU A CA 1
ATOM 998 C C . LEU A 1 129 ? -7.009 5.878 4.207 1.00 93.62 129 LEU A C 1
ATOM 1000 O O . LEU A 1 129 ? -7.547 6.083 5.296 1.00 93.62 129 LEU A O 1
ATOM 1004 N N . ALA A 1 130 ? -6.474 4.693 3.898 1.00 92.88 130 ALA A N 1
ATOM 1005 C CA . ALA A 1 130 ? -6.423 3.576 4.836 1.00 92.88 130 ALA A CA 1
ATOM 1006 C C . ALA A 1 130 ? -5.537 3.882 6.069 1.00 92.88 130 ALA A C 1
ATOM 1008 O O . ALA A 1 130 ? -5.996 3.661 7.195 1.00 92.88 130 ALA A O 1
ATOM 1009 N N . ASP A 1 131 ? -4.337 4.473 5.904 1.00 92.44 131 ASP A N 1
ATOM 1010 C CA . ASP A 1 131 ? -3.524 4.941 7.052 1.00 92.44 131 ASP A CA 1
ATOM 1011 C C . ASP A 1 131 ? -4.257 6.008 7.858 1.00 92.44 131 ASP A C 1
ATOM 1013 O O . ASP A 1 131 ? -4.256 5.937 9.086 1.00 92.44 131 ASP A O 1
ATOM 1017 N N . GLN A 1 132 ? -4.938 6.945 7.192 1.00 92.56 132 GLN A N 1
ATOM 1018 C CA . GLN A 1 132 ? -5.681 8.008 7.860 1.00 92.56 132 GLN A CA 1
ATOM 1019 C C . GLN A 1 132 ? -6.847 7.465 8.702 1.00 92.56 132 GLN A C 1
ATOM 1021 O O . GLN A 1 132 ? -7.035 7.932 9.827 1.00 92.56 132 GLN A O 1
ATOM 1026 N N . TYR A 1 133 ? -7.603 6.468 8.227 1.00 93.19 133 TYR A N 1
ATOM 1027 C CA . TYR A 1 133 ? -8.658 5.842 9.037 1.00 93.19 133 TYR A CA 1
ATOM 1028 C C . TYR A 1 133 ? -8.092 5.068 10.234 1.00 93.19 133 TYR A C 1
ATOM 1030 O O . TYR A 1 133 ? -8.583 5.246 11.349 1.00 93.19 133 TYR A O 1
ATOM 1038 N N . CYS A 1 134 ? -7.036 4.271 10.043 1.00 91.88 134 CYS A N 1
ATOM 1039 C CA . CYS A 1 134 ? -6.402 3.541 11.144 1.00 91.88 134 CYS A CA 1
ATOM 1040 C C . CYS A 1 134 ? -5.770 4.488 12.175 1.00 91.88 134 CYS A C 1
ATOM 1042 O O . CYS A 1 134 ? -5.970 4.306 13.371 1.00 91.88 134 CYS A O 1
ATOM 1044 N N . TYR A 1 135 ? -5.075 5.537 11.723 1.00 91.69 135 TYR A N 1
ATOM 1045 C CA . TYR A 1 135 ? -4.531 6.586 12.588 1.00 91.69 135 TYR A CA 1
ATOM 1046 C C . TYR A 1 135 ? -5.636 7.275 13.388 1.00 91.69 135 TYR A C 1
ATOM 1048 O O . TYR A 1 135 ? -5.495 7.439 14.594 1.00 91.69 135 TYR A O 1
ATOM 1056 N N . SER A 1 136 ? -6.756 7.635 12.750 1.00 89.50 136 SER A N 1
ATOM 1057 C CA . SER A 1 136 ? -7.902 8.210 13.459 1.00 89.50 136 SER A CA 1
ATOM 1058 C C . SER A 1 136 ? -8.472 7.255 14.510 1.00 89.50 136 SER A C 1
ATOM 1060 O O . SER A 1 136 ? -8.755 7.713 15.616 1.00 89.50 136 SER A O 1
ATOM 1062 N N . ASN A 1 137 ? -8.594 5.954 14.215 1.00 91.00 137 ASN A N 1
ATOM 1063 C CA . ASN A 1 137 ? -9.090 4.969 15.181 1.00 91.00 137 ASN A CA 1
ATOM 1064 C C . ASN A 1 137 ? -8.212 4.902 16.445 1.00 91.00 137 ASN A C 1
ATOM 1066 O O . ASN A 1 137 ? -8.764 4.859 17.544 1.00 91.00 137 ASN A O 1
ATOM 1070 N N . THR A 1 138 ? -6.879 4.993 16.321 1.00 88.19 138 THR A N 1
ATOM 1071 C CA . THR A 1 138 ? -5.943 4.987 17.466 1.00 88.19 138 THR A CA 1
ATOM 1072 C C . THR A 1 138 ? -6.266 6.056 18.524 1.00 88.19 138 THR A C 1
ATOM 1074 O O . THR A 1 138 ? -6.063 5.810 19.711 1.00 88.19 138 THR A O 1
ATOM 1077 N N . PHE A 1 139 ? -6.812 7.222 18.145 1.00 85.94 139 PHE A N 1
ATOM 1078 C CA . PHE A 1 139 ? -7.100 8.312 19.095 1.00 85.94 139 PHE A CA 1
ATOM 1079 C C . PHE A 1 139 ? -8.546 8.371 19.593 1.00 85.94 139 PHE A C 1
ATOM 1081 O O . PHE A 1 139 ? -8.805 9.131 20.528 1.00 85.94 139 PHE A O 1
ATOM 1088 N N . ILE A 1 140 ? -9.481 7.584 19.044 1.00 85.62 140 ILE A N 1
ATOM 1089 C CA . ILE A 1 140 ? -10.908 7.639 19.431 1.00 85.62 140 ILE A CA 1
ATOM 1090 C C . ILE A 1 140 ? -11.086 7.470 20.946 1.00 85.62 140 ILE A C 1
ATOM 1092 O O . ILE A 1 140 ? -11.832 8.224 21.563 1.00 85.62 140 ILE A O 1
ATOM 1096 N N . TYR A 1 141 ? -10.326 6.562 21.558 1.00 78.44 141 TYR A N 1
ATOM 1097 C CA . TYR A 1 141 ? -10.360 6.287 22.999 1.00 78.44 141 TYR A CA 1
ATOM 1098 C C . TYR A 1 141 ? -9.745 7.385 23.890 1.00 78.44 141 TYR A C 1
ATOM 1100 O O . TYR A 1 141 ? -9.796 7.282 25.113 1.00 78.44 141 TYR A O 1
ATOM 1108 N N . THR A 1 142 ? -9.165 8.434 23.298 1.00 82.75 142 THR A N 1
ATOM 1109 C CA . THR A 1 142 ? -8.491 9.542 24.005 1.00 82.75 142 THR A CA 1
ATOM 1110 C C . THR A 1 142 ? -9.124 10.914 23.764 1.00 82.75 142 THR A C 1
ATOM 1112 O O . THR A 1 142 ? -8.759 11.880 24.433 1.00 82.75 142 THR A O 1
ATOM 1115 N N . GLN A 1 143 ? -10.063 11.028 22.819 1.00 79.25 143 GLN A N 1
ATOM 1116 C CA . GLN A 1 143 ? -10.667 12.303 22.429 1.00 79.25 143 GLN A CA 1
ATOM 1117 C C . GLN A 1 143 ? -12.045 12.506 23.085 1.00 79.25 143 GLN A C 1
ATOM 1119 O O . GLN A 1 143 ? -12.834 11.564 23.165 1.00 79.25 143 GLN A O 1
ATOM 1124 N N . PRO A 1 144 ? -12.385 13.731 23.532 1.00 75.00 144 PRO A N 1
ATOM 1125 C CA . PRO A 1 144 ? -13.684 14.015 24.130 1.00 75.00 144 PRO A CA 1
ATOM 1126 C C . PRO A 1 144 ? -14.792 14.030 23.064 1.00 75.00 144 PRO A C 1
ATOM 1128 O O . PRO A 1 144 ? -15.013 15.030 22.384 1.00 75.00 144 PRO A O 1
ATOM 1131 N N . GLY A 1 145 ? -15.514 12.918 22.929 1.00 75.81 145 GLY A N 1
ATOM 1132 C CA . GLY A 1 145 ? -16.678 12.807 22.050 1.00 75.81 145 GLY A CA 1
ATOM 1133 C C . GLY A 1 145 ? -17.102 11.360 21.808 1.00 75.81 145 GLY A C 1
ATOM 1134 O O . GLY A 1 145 ? -16.388 10.421 22.144 1.00 75.81 145 GLY A O 1
ATOM 1135 N N . ASN A 1 146 ? -18.267 11.159 21.187 1.00 69.25 146 ASN A N 1
ATOM 1136 C CA . ASN A 1 146 ? -18.772 9.820 20.863 1.00 69.25 146 ASN A CA 1
ATOM 1137 C C . ASN A 1 146 ? -18.194 9.309 19.523 1.00 69.25 146 ASN A C 1
ATOM 1139 O O . ASN A 1 146 ? -18.936 9.039 18.571 1.00 69.25 146 ASN A O 1
ATOM 1143 N N . GLY A 1 147 ? -16.864 9.228 19.430 1.00 74.62 147 GLY A N 1
ATOM 1144 C CA . GLY A 1 147 ? -16.162 8.733 18.244 1.00 74.62 147 GLY A CA 1
ATOM 1145 C C . GLY A 1 147 ? -16.562 7.293 17.903 1.00 74.62 147 GLY A C 1
ATOM 1146 O O . GLY A 1 147 ? -16.695 6.453 18.789 1.00 74.62 147 GLY A O 1
ATOM 1147 N N . LYS A 1 148 ? -16.785 7.006 16.616 1.00 83.88 148 LYS A N 1
ATOM 1148 C CA . LYS A 1 148 ? -17.126 5.661 16.125 1.00 83.88 148 LYS A CA 1
ATOM 1149 C C . LYS A 1 148 ? -15.931 5.066 15.391 1.00 83.88 148 LYS A C 1
ATOM 1151 O O . LYS A 1 148 ? -15.445 5.685 14.446 1.00 83.88 148 LYS A O 1
ATOM 1156 N N . VAL A 1 149 ? -15.500 3.879 15.814 1.00 87.19 149 VAL A N 1
ATOM 1157 C CA . VAL A 1 149 ? -14.409 3.123 15.183 1.00 87.19 149 VAL A CA 1
ATOM 1158 C C . VAL A 1 149 ? -14.769 2.803 13.731 1.00 87.19 149 VAL A C 1
ATOM 1160 O O . VAL A 1 149 ? -15.838 2.258 13.446 1.00 87.19 149 VAL A O 1
ATOM 1163 N N . LYS A 1 150 ? -13.878 3.160 12.803 1.00 87.62 150 LYS A N 1
ATOM 1164 C CA . LYS A 1 150 ? -14.067 2.983 11.360 1.00 87.62 150 LYS A CA 1
ATOM 1165 C C . LYS A 1 150 ? -13.401 1.698 10.897 1.00 87.62 150 LYS A C 1
ATOM 1167 O O . LYS A 1 150 ? -12.201 1.679 10.639 1.00 87.62 150 LYS A O 1
ATOM 1172 N N . ILE A 1 151 ? -14.181 0.621 10.827 1.00 89.75 151 ILE A N 1
ATOM 1173 C CA . ILE A 1 151 ? -13.707 -0.707 10.396 1.00 89.75 151 ILE A CA 1
ATOM 1174 C C . ILE A 1 151 ? -14.014 -0.956 8.912 1.00 89.75 151 ILE A C 1
ATOM 1176 O O . ILE A 1 151 ? -13.253 -1.637 8.233 1.00 89.75 151 ILE A O 1
ATOM 1180 N N . LYS A 1 152 ? -15.110 -0.407 8.370 1.00 92.25 152 LYS A N 1
ATOM 1181 C CA . LYS A 1 152 ? -15.544 -0.697 6.989 1.00 92.25 152 LYS A CA 1
ATOM 1182 C C . LYS A 1 152 ? -14.754 0.111 5.966 1.00 92.25 152 LYS A C 1
ATOM 1184 O O . LYS A 1 152 ? -14.377 -0.407 4.921 1.00 92.25 152 LYS A O 1
ATOM 1189 N N . GLU A 1 153 ? -14.485 1.362 6.300 1.00 92.06 153 GLU A N 1
ATOM 1190 C CA . GLU A 1 153 ? -13.819 2.343 5.457 1.00 92.06 153 GLU A CA 1
ATOM 1191 C C . GLU A 1 153 ? -12.369 1.947 5.104 1.00 92.06 153 GLU A C 1
ATOM 1193 O O . GLU A 1 153 ? -12.079 1.869 3.910 1.00 92.06 153 GLU A O 1
ATOM 1198 N N . PRO A 1 154 ? -11.466 1.595 6.050 1.00 91.88 154 PRO A N 1
ATOM 1199 C CA . PRO A 1 154 ? -10.129 1.115 5.685 1.00 91.88 154 PRO A CA 1
ATOM 1200 C C . PRO A 1 154 ? -10.174 -0.190 4.875 1.00 91.88 154 PRO A C 1
ATOM 1202 O O . PRO A 1 154 ? -9.411 -0.329 3.923 1.00 91.88 154 PRO A O 1
ATOM 1205 N N . LYS A 1 155 ? -11.103 -1.114 5.170 1.00 93.00 155 LYS A N 1
ATOM 1206 C CA . LYS A 1 155 ? -11.277 -2.355 4.388 1.00 93.00 155 LYS A CA 1
ATOM 1207 C C . LYS A 1 155 ? -11.648 -2.072 2.930 1.00 93.00 155 LYS A C 1
ATOM 1209 O O . LYS A 1 155 ? -11.081 -2.680 2.027 1.00 93.00 155 LYS A O 1
ATOM 1214 N N . GLN A 1 156 ? -12.557 -1.124 2.695 1.00 94.69 156 GLN A N 1
ATOM 1215 C CA . GLN A 1 156 ? -12.939 -0.685 1.349 1.00 94.69 156 GLN A CA 1
ATOM 1216 C C . GLN A 1 156 ? -11.767 -0.044 0.596 1.00 94.69 156 GLN A C 1
ATOM 1218 O O . GLN A 1 156 ? -11.572 -0.346 -0.578 1.00 94.69 156 GLN A O 1
ATOM 1223 N N . GLN A 1 157 ? -10.958 0.785 1.264 1.00 94.12 157 GLN A N 1
ATOM 1224 C CA . GLN A 1 157 ? -9.793 1.416 0.636 1.00 94.12 157 GLN A CA 1
ATOM 1225 C C . GLN A 1 157 ? -8.699 0.402 0.267 1.00 94.12 157 GLN A C 1
ATOM 1227 O O . GLN A 1 157 ? -8.189 0.437 -0.850 1.00 94.12 157 GLN A O 1
ATOM 1232 N N . VAL A 1 158 ? -8.383 -0.561 1.143 1.00 92.56 158 VAL A N 1
ATOM 1233 C CA . VAL A 1 158 ? -7.411 -1.623 0.814 1.00 92.56 158 VAL A CA 1
ATOM 1234 C C . VAL A 1 158 ? -7.934 -2.517 -0.316 1.00 92.56 158 VAL A C 1
ATOM 1236 O O . VAL A 1 158 ? -7.169 -2.862 -1.213 1.00 92.56 158 VAL A O 1
ATOM 1239 N N . ALA A 1 159 ? -9.232 -2.845 -0.333 1.00 94.19 159 ALA A N 1
ATOM 1240 C CA . ALA A 1 159 ? -9.844 -3.598 -1.429 1.00 94.19 159 ALA A CA 1
ATOM 1241 C C . ALA A 1 159 ? -9.785 -2.848 -2.775 1.00 94.19 159 ALA A C 1
ATOM 1243 O O . ALA A 1 159 ? -9.527 -3.472 -3.803 1.00 94.19 159 ALA A O 1
ATOM 1244 N N . LEU A 1 160 ? -9.960 -1.521 -2.773 1.00 94.38 160 LEU A N 1
ATOM 1245 C CA . LEU A 1 160 ? -9.825 -0.687 -3.971 1.00 94.38 160 LEU A CA 1
ATOM 1246 C C . LEU A 1 160 ? -8.368 -0.612 -4.451 1.00 94.38 160 LEU A C 1
ATOM 1248 O O . LEU A 1 160 ? -8.115 -0.812 -5.638 1.00 94.38 160 LEU A O 1
ATOM 1252 N N . ALA A 1 161 ? -7.406 -0.412 -3.544 1.00 93.56 161 ALA A N 1
ATOM 1253 C CA . ALA A 1 161 ? -5.979 -0.461 -3.872 1.00 93.56 161 ALA A CA 1
ATOM 1254 C C . ALA A 1 161 ? -5.592 -1.818 -4.489 1.00 93.56 161 ALA A C 1
ATOM 1256 O O . ALA A 1 161 ? -4.931 -1.867 -5.523 1.00 93.56 161 ALA A O 1
ATOM 1257 N N . VAL A 1 162 ? -6.076 -2.921 -3.908 1.00 94.00 162 VAL A N 1
ATOM 1258 C CA . VAL A 1 162 ? -5.929 -4.282 -4.444 1.00 94.00 162 VAL A CA 1
ATOM 1259 C C . VAL A 1 162 ? -6.516 -4.412 -5.853 1.00 94.00 162 VAL A C 1
ATOM 1261 O O . VAL A 1 162 ? -5.820 -4.878 -6.751 1.00 94.00 162 VAL A O 1
ATOM 1264 N N . GLN A 1 163 ? -7.753 -3.957 -6.076 1.00 94.44 163 GLN A N 1
ATOM 1265 C CA . GLN A 1 163 ? -8.417 -4.023 -7.382 1.00 94.44 163 GLN A CA 1
ATOM 1266 C C . GLN A 1 163 ? -7.654 -3.248 -8.468 1.00 94.44 163 GLN A C 1
ATOM 1268 O O . GLN A 1 163 ? -7.592 -3.699 -9.613 1.00 94.44 163 GLN A O 1
ATOM 1273 N N . LYS A 1 164 ? -7.083 -2.091 -8.114 1.00 93.62 164 LYS A N 1
ATOM 1274 C CA . LYS A 1 164 ? -6.291 -1.240 -9.012 1.00 93.62 164 LYS A CA 1
ATOM 1275 C C . LYS A 1 164 ? -4.903 -1.838 -9.281 1.00 93.62 164 LYS A C 1
ATOM 1277 O O . LYS A 1 164 ? -4.473 -1.868 -10.429 1.00 93.62 164 LYS A O 1
ATOM 1282 N N . ILE A 1 165 ? -4.242 -2.432 -8.282 1.00 93.44 165 ILE A N 1
ATOM 1283 C CA . ILE A 1 165 ? -3.004 -3.212 -8.482 1.00 93.44 165 ILE A CA 1
ATOM 1284 C C . ILE A 1 165 ? -3.255 -4.418 -9.408 1.00 93.44 165 ILE A C 1
ATOM 1286 O O . ILE A 1 165 ? -2.461 -4.680 -10.311 1.00 93.44 165 ILE A O 1
ATOM 1290 N N . ASP A 1 166 ? -4.401 -5.090 -9.266 1.00 92.81 166 ASP A N 1
ATOM 1291 C CA . ASP A 1 166 ? -4.844 -6.185 -10.142 1.00 92.81 166 ASP A CA 1
ATOM 1292 C C . ASP A 1 166 ? -5.192 -5.732 -11.583 1.00 92.81 166 ASP A C 1
ATOM 1294 O O . ASP A 1 166 ? -5.618 -6.561 -12.392 1.00 92.81 166 ASP A O 1
ATOM 1298 N N . MET A 1 167 ? -5.015 -4.450 -11.944 1.00 90.94 167 MET A N 1
ATOM 1299 C CA . MET A 1 167 ? -5.018 -3.972 -13.339 1.00 90.94 167 MET A CA 1
ATOM 1300 C C . MET A 1 167 ? -3.622 -4.025 -13.980 1.00 90.94 167 MET A C 1
ATOM 1302 O O . MET A 1 167 ? -3.521 -4.407 -15.141 1.00 90.94 167 MET A O 1
ATOM 1306 N N . PHE A 1 168 ? -2.548 -3.741 -13.232 1.00 88.56 168 PHE A N 1
ATOM 1307 C CA . PHE A 1 168 ? -1.162 -3.822 -13.732 1.00 88.56 168 PHE A CA 1
ATOM 1308 C C . PHE A 1 168 ? -0.689 -5.264 -13.983 1.00 88.56 168 PHE A C 1
ATOM 1310 O O . PHE A 1 168 ? 0.287 -5.480 -14.696 1.00 88.56 168 PHE A O 1
ATOM 1317 N N . LEU A 1 169 ? -1.348 -6.248 -13.359 1.00 88.88 169 LEU A N 1
ATOM 1318 C CA . LEU A 1 169 ? -0.946 -7.662 -13.350 1.00 88.88 169 LEU A CA 1
ATOM 1319 C C . LEU A 1 169 ? -1.655 -8.544 -14.396 1.00 88.88 169 LEU A C 1
ATOM 1321 O O . LEU A 1 169 ? -1.489 -9.770 -14.347 1.00 88.88 169 LEU A O 1
ATOM 1325 N N . ARG A 1 170 ? -2.435 -7.925 -15.291 1.00 80.94 170 ARG A N 1
ATOM 1326 C CA . ARG A 1 170 ? -3.139 -8.551 -16.423 1.00 80.94 170 ARG A CA 1
ATOM 1327 C C . ARG A 1 170 ? -2.261 -8.588 -17.670 1.00 80.94 170 ARG A C 1
ATOM 1329 O O . ARG A 1 170 ? -2.420 -9.581 -18.408 1.00 80.94 170 ARG A O 1
#